Protein AF-A0A9W7BMH6-F1 (afdb_monomer_lite)

Organism: NCBI:txid1606542

Sequence (129 aa):
MPTTLDWIDHVAGLGYAAQLILMGDAFMGDNFNAHVTNSATTTMCKYSGLFILGMRACHYIAQTKVKDVEVKKAMTAAAGAVWGACGLLTLSTWAEGKTPNLFVNFGLQVFFTGAYAHQYMTMGSAKKD

Structure (mmCIF, N/CA/C/O backbone):
data_AF-A0A9W7BMH6-F1
#
_entry.id   AF-A0A9W7BMH6-F1
#
loop_
_atom_site.group_PDB
_atom_site.id
_atom_site.type_symbol
_atom_site.label_atom_id
_atom_site.label_alt_id
_atom_site.label_comp_id
_atom_site.label_asym_id
_atom_site.label_entity_id
_atom_site.label_seq_id
_atom_site.pdbx_PDB_ins_code
_atom_site.Cartn_x
_atom_site.Cartn_y
_atom_site.Cartn_z
_atom_site.occupancy
_atom_site.B_iso_or_equiv
_atom_site.auth_seq_id
_atom_site.auth_comp_id
_atom_site.auth_asym_id
_atom_site.auth_atom_id
_atom_site.pdbx_PDB_model_num
ATOM 1 N N . MET A 1 1 ? -11.944 -5.501 16.523 1.00 55.69 1 MET A N 1
ATOM 2 C CA . MET A 1 1 ? -11.269 -6.723 16.046 1.00 55.69 1 MET A CA 1
ATOM 3 C C . MET A 1 1 ? -11.061 -6.532 14.548 1.00 55.69 1 MET A C 1
ATOM 5 O O . MET A 1 1 ? -11.962 -5.944 13.958 1.00 55.69 1 MET A O 1
ATOM 9 N N . PRO A 1 2 ? -9.903 -6.899 13.970 1.00 66.94 2 PRO A N 1
ATOM 10 C CA . PRO A 1 2 ? -9.632 -6.691 12.547 1.00 66.94 2 PRO A CA 1
ATOM 11 C C . PRO A 1 2 ? -10.658 -7.428 11.688 1.00 66.94 2 PRO A C 1
ATOM 13 O O . PRO A 1 2 ? -11.046 -8.548 12.021 1.00 66.94 2 PRO A O 1
ATOM 16 N N . THR A 1 3 ? -11.095 -6.795 10.609 1.00 78.00 3 THR A N 1
ATOM 17 C CA . THR A 1 3 ? -11.990 -7.388 9.617 1.00 78.00 3 THR A CA 1
ATOM 18 C C . THR A 1 3 ? -11.224 -8.338 8.690 1.00 78.00 3 THR A C 1
ATOM 20 O O . THR A 1 3 ? -9.993 -8.328 8.629 1.00 78.00 3 THR A O 1
ATOM 23 N N . THR A 1 4 ? -11.946 -9.165 7.930 1.00 82.06 4 THR A N 1
ATOM 24 C CA . THR A 1 4 ? -11.347 -10.005 6.878 1.00 82.06 4 THR A CA 1
ATOM 25 C C . THR A 1 4 ? -10.607 -9.164 5.836 1.00 82.06 4 THR A C 1
ATOM 27 O O . THR A 1 4 ? -9.540 -9.562 5.376 1.00 82.06 4 THR A O 1
ATOM 30 N N . LEU A 1 5 ? -11.139 -7.982 5.506 1.00 81.31 5 LEU A N 1
ATOM 31 C CA . LEU A 1 5 ? -10.494 -7.041 4.594 1.00 81.31 5 LEU A CA 1
ATOM 32 C C . LEU A 1 5 ? -9.161 -6.543 5.164 1.00 81.31 5 LEU A C 1
ATOM 34 O O . LEU A 1 5 ? -8.157 -6.579 4.456 1.00 81.31 5 LEU A O 1
ATOM 38 N N . ASP A 1 6 ? -9.134 -6.182 6.453 1.00 80.69 6 ASP A N 1
ATOM 39 C CA . ASP A 1 6 ? -7.902 -5.759 7.126 1.00 80.69 6 ASP A CA 1
ATOM 40 C C . ASP A 1 6 ? -6.844 -6.868 7.057 1.00 80.69 6 ASP A C 1
ATOM 42 O O . ASP A 1 6 ? -5.676 -6.599 6.801 1.00 80.69 6 ASP A O 1
ATOM 46 N N . TRP A 1 7 ? -7.220 -8.132 7.265 1.00 82.00 7 TRP A N 1
ATOM 47 C CA . TRP A 1 7 ? -6.277 -9.252 7.186 1.00 82.00 7 TRP A CA 1
ATOM 48 C C . TRP A 1 7 ? -5.701 -9.459 5.787 1.00 82.00 7 TRP A C 1
ATOM 50 O O . TRP A 1 7 ? -4.484 -9.589 5.650 1.00 82.00 7 TRP A O 1
ATOM 60 N N . ILE A 1 8 ? -6.553 -9.469 4.760 1.00 84.38 8 ILE A N 1
ATOM 61 C CA . ILE A 1 8 ? -6.124 -9.626 3.362 1.00 84.38 8 ILE A CA 1
ATOM 62 C C . ILE A 1 8 ? -5.152 -8.507 2.986 1.00 84.38 8 ILE A C 1
ATOM 64 O O . ILE A 1 8 ? -4.101 -8.755 2.399 1.00 84.38 8 ILE A O 1
ATOM 68 N N . ASP A 1 9 ? -5.475 -7.281 3.378 1.00 82.12 9 ASP A N 1
ATOM 69 C CA . ASP A 1 9 ? -4.666 -6.109 3.096 1.00 82.12 9 ASP A CA 1
ATOM 70 C C . ASP A 1 9 ? -3.337 -6.087 3.876 1.00 82.12 9 ASP A C 1
ATOM 72 O O . ASP A 1 9 ? -2.299 -5.711 3.329 1.00 82.12 9 ASP A O 1
ATOM 76 N N . HIS A 1 10 ? -3.317 -6.557 5.129 1.00 83.75 10 HIS A N 1
ATOM 77 C CA . HIS A 1 10 ? -2.064 -6.754 5.861 1.00 83.75 10 HIS A CA 1
ATOM 78 C C . HIS A 1 10 ? -1.180 -7.799 5.180 1.00 83.75 10 HIS A C 1
ATOM 80 O O . HIS A 1 10 ? 0.009 -7.549 5.012 1.00 83.75 10 HIS A O 1
ATOM 86 N N . VAL A 1 11 ? -1.731 -8.937 4.750 1.00 85.25 11 VAL A N 1
ATOM 87 C CA . VAL A 1 11 ? -0.956 -9.982 4.058 1.00 85.25 11 VAL A CA 1
ATOM 88 C C . VAL A 1 11 ? -0.416 -9.469 2.722 1.00 85.25 11 VAL A C 1
ATOM 90 O O . VAL A 1 11 ? 0.777 -9.614 2.455 1.00 85.25 11 VAL A O 1
ATOM 93 N N . ALA A 1 12 ? -1.253 -8.808 1.919 1.00 83.38 12 ALA A N 1
ATOM 94 C CA . ALA A 1 12 ? -0.839 -8.204 0.654 1.00 83.38 12 ALA A CA 1
ATOM 95 C C . ALA A 1 12 ? 0.246 -7.135 0.865 1.00 83.38 12 ALA A C 1
ATOM 97 O O . ALA A 1 12 ? 1.275 -7.142 0.192 1.00 83.38 12 ALA A O 1
ATOM 98 N N . GLY A 1 13 ? 0.058 -6.253 1.850 1.00 83.62 13 GLY A N 1
ATOM 99 C CA . GLY A 1 13 ? 1.020 -5.212 2.200 1.00 83.62 13 GLY A CA 1
ATOM 100 C C . GLY A 1 13 ? 2.343 -5.754 2.744 1.00 83.62 13 GLY A C 1
ATOM 101 O O . GLY A 1 13 ? 3.395 -5.218 2.407 1.00 83.62 13 GLY A O 1
ATOM 102 N N . LEU A 1 14 ? 2.312 -6.820 3.549 1.00 86.50 14 LEU A N 1
ATOM 103 C CA . LEU A 1 14 ? 3.511 -7.500 4.048 1.00 86.50 14 LEU A CA 1
ATOM 104 C C . LEU A 1 14 ? 4.279 -8.176 2.912 1.00 86.50 14 LEU A C 1
ATOM 106 O O . LEU A 1 14 ? 5.497 -8.034 2.844 1.00 86.50 14 LEU A O 1
ATOM 110 N N . GLY A 1 15 ? 3.576 -8.862 2.006 1.00 86.69 15 GLY A N 1
ATOM 111 C CA . GLY A 1 15 ? 4.181 -9.459 0.817 1.00 86.69 15 GLY A CA 1
ATOM 112 C C . GLY A 1 15 ? 4.846 -8.406 -0.066 1.00 86.69 15 GLY A C 1
ATOM 113 O O . GLY A 1 15 ? 6.003 -8.561 -0.450 1.00 86.69 15 GLY A O 1
ATOM 114 N N . TYR A 1 16 ? 4.160 -7.286 -0.299 1.00 84.31 16 TYR A N 1
ATOM 115 C CA . TYR A 1 16 ? 4.694 -6.175 -1.082 1.00 84.31 16 TYR A CA 1
ATOM 116 C C . TYR A 1 16 ? 5.908 -5.513 -0.417 1.00 84.31 16 TYR A C 1
ATOM 118 O O . TYR A 1 16 ? 6.927 -5.273 -1.063 1.00 84.31 16 TYR A O 1
ATOM 126 N N . ALA A 1 17 ? 5.855 -5.272 0.894 1.00 87.00 17 ALA A N 1
ATOM 127 C CA . ALA A 1 17 ? 6.997 -4.736 1.625 1.00 87.00 17 ALA A CA 1
ATOM 128 C C . ALA A 1 17 ? 8.197 -5.695 1.610 1.00 87.00 17 ALA A C 1
ATOM 130 O O . ALA A 1 17 ? 9.328 -5.256 1.408 1.00 87.00 17 ALA A O 1
ATOM 131 N N . ALA A 1 18 ? 7.960 -7.000 1.776 1.00 86.81 18 ALA A N 1
ATOM 132 C CA . ALA A 1 18 ? 9.004 -8.014 1.679 1.00 86.81 18 ALA A CA 1
ATOM 133 C C . ALA A 1 18 ? 9.627 -8.040 0.277 1.00 86.81 18 ALA A C 1
ATOM 135 O O . ALA A 1 18 ? 10.851 -8.070 0.161 1.00 86.81 18 ALA A O 1
ATOM 136 N N . GLN A 1 19 ? 8.813 -7.948 -0.777 1.00 83.31 19 GLN A N 1
ATOM 137 C CA . GLN A 1 19 ? 9.287 -7.861 -2.157 1.00 83.31 19 GLN A CA 1
ATOM 138 C C . GLN A 1 19 ? 10.166 -6.619 -2.377 1.00 83.31 19 GLN A C 1
ATOM 140 O O . GLN A 1 19 ? 11.257 -6.737 -2.928 1.00 83.31 19 GLN A O 1
ATOM 145 N N . LEU A 1 20 ? 9.756 -5.448 -1.882 1.00 85.50 20 LEU A N 1
ATOM 146 C CA . LEU A 1 20 ? 10.535 -4.210 -1.986 1.00 85.50 20 LEU A CA 1
ATOM 147 C C . LEU A 1 20 ? 11.866 -4.255 -1.214 1.00 85.50 20 LEU A C 1
ATOM 149 O O . LEU A 1 20 ? 12.871 -3.713 -1.676 1.00 85.50 20 LEU A O 1
ATOM 153 N N . ILE A 1 21 ? 11.887 -4.896 -0.041 1.00 86.94 21 ILE A N 1
ATOM 154 C CA . ILE A 1 21 ? 13.078 -4.979 0.819 1.00 86.94 21 ILE A CA 1
ATOM 155 C C . ILE A 1 21 ? 14.063 -6.037 0.306 1.00 86.94 21 ILE A C 1
ATOM 157 O O . ILE A 1 21 ? 15.261 -5.765 0.191 1.00 86.94 21 ILE A O 1
ATOM 161 N N . LEU A 1 22 ? 13.571 -7.246 0.023 1.00 86.88 22 LEU A N 1
ATOM 162 C CA . LEU A 1 22 ? 14.396 -8.421 -0.281 1.00 86.88 22 LEU A CA 1
ATOM 163 C C . LEU A 1 22 ? 14.702 -8.559 -1.773 1.00 86.88 22 LEU A C 1
ATOM 165 O O . LEU A 1 22 ? 15.747 -9.092 -2.132 1.00 86.88 22 LEU A O 1
ATOM 169 N N . MET A 1 23 ? 13.806 -8.079 -2.636 1.00 83.31 23 MET A N 1
ATOM 170 C CA . MET A 1 23 ? 13.868 -8.261 -4.088 1.00 83.31 23 MET A CA 1
ATOM 171 C C . MET A 1 23 ? 13.734 -6.930 -4.837 1.00 83.31 23 MET A C 1
ATOM 173 O O . MET A 1 23 ? 13.205 -6.896 -5.945 1.00 83.31 23 MET A O 1
ATOM 177 N N . GLY A 1 24 ? 14.222 -5.831 -4.249 1.00 79.31 24 GLY A N 1
ATOM 178 C CA . GLY A 1 24 ? 14.099 -4.486 -4.820 1.00 79.31 24 GLY A CA 1
ATOM 179 C C . GLY A 1 24 ? 14.608 -4.377 -6.262 1.00 79.31 24 GLY A C 1
ATOM 180 O O . GLY A 1 24 ? 13.935 -3.771 -7.085 1.00 79.31 24 GLY A O 1
ATOM 181 N N . ASP A 1 25 ? 15.734 -5.015 -6.601 1.00 77.94 25 ASP A N 1
ATOM 182 C CA . ASP A 1 25 ? 16.277 -4.987 -7.970 1.00 77.94 25 ASP A CA 1
ATOM 183 C C . ASP A 1 25 ? 15.383 -5.730 -8.973 1.00 77.94 25 ASP A C 1
ATOM 185 O O . ASP A 1 25 ? 15.121 -5.218 -10.059 1.00 77.94 25 ASP A O 1
ATOM 189 N N . ALA A 1 26 ? 14.867 -6.905 -8.599 1.00 79.19 26 ALA A N 1
ATOM 190 C CA . ALA A 1 26 ? 13.946 -7.672 -9.439 1.00 79.19 26 ALA A CA 1
ATOM 191 C C . ALA A 1 26 ? 12.603 -6.946 -9.594 1.00 79.19 26 ALA A C 1
ATOM 193 O O . ALA A 1 26 ? 12.106 -6.795 -10.703 1.00 79.19 26 ALA A O 1
ATOM 194 N N . PHE A 1 27 ? 12.061 -6.401 -8.498 1.00 78.44 27 PHE A N 1
ATOM 195 C CA . PHE A 1 27 ? 10.868 -5.558 -8.536 1.00 78.44 27 PHE A CA 1
ATOM 196 C C . PHE A 1 27 ? 11.057 -4.375 -9.487 1.00 78.44 27 PHE A C 1
ATOM 198 O O . PHE A 1 27 ? 10.182 -4.105 -10.309 1.00 78.44 27 PHE A O 1
ATOM 205 N N . MET A 1 28 ? 12.201 -3.694 -9.396 1.00 77.44 28 MET A N 1
ATOM 206 C CA . MET A 1 28 ? 12.514 -2.572 -10.265 1.00 77.44 28 MET A CA 1
ATOM 207 C C . MET A 1 28 ? 12.644 -2.996 -11.727 1.00 77.44 28 MET A C 1
ATOM 209 O O . MET A 1 28 ? 12.095 -2.308 -12.573 1.00 77.44 28 MET A O 1
ATOM 213 N N . GLY A 1 29 ? 13.303 -4.116 -12.031 1.00 74.81 29 GLY A N 1
ATOM 214 C CA . GLY A 1 29 ? 13.419 -4.625 -13.403 1.00 74.81 29 GLY A CA 1
ATOM 215 C C . GLY A 1 29 ? 12.093 -5.100 -14.011 1.00 74.81 29 GLY A C 1
ATOM 216 O O . GLY A 1 29 ? 11.875 -4.932 -15.208 1.00 74.81 29 GLY A O 1
ATOM 217 N N . ASP A 1 30 ? 11.194 -5.654 -13.194 1.00 74.31 30 ASP A N 1
ATOM 218 C CA . ASP A 1 30 ? 9.901 -6.182 -13.649 1.00 74.31 30 ASP A CA 1
ATOM 219 C C . ASP A 1 30 ? 8.822 -5.095 -13.804 1.00 74.31 30 ASP A C 1
ATOM 221 O O . ASP A 1 30 ? 7.864 -5.268 -14.566 1.00 74.31 30 ASP A O 1
ATOM 225 N N . ASN A 1 31 ? 8.940 -3.991 -13.056 1.00 70.50 31 ASN A N 1
ATOM 226 C CA . ASN A 1 31 ? 7.937 -2.916 -13.018 1.00 70.50 31 ASN A CA 1
ATOM 227 C C . ASN A 1 31 ? 8.404 -1.618 -13.682 1.00 70.50 31 ASN A C 1
ATOM 229 O O . ASN A 1 31 ? 7.569 -0.818 -14.098 1.00 70.50 31 ASN A O 1
ATOM 233 N N . PHE A 1 32 ? 9.711 -1.413 -13.814 1.00 68.44 32 PHE A N 1
ATOM 234 C CA . PHE A 1 32 ? 10.302 -0.261 -14.482 1.00 68.44 32 PHE A CA 1
ATOM 235 C C . PHE A 1 32 ? 11.266 -0.756 -15.558 1.00 68.44 32 PHE A C 1
ATOM 237 O O . PHE A 1 32 ? 11.870 -1.818 -15.431 1.00 68.44 32 PHE A O 1
ATOM 244 N N . ASN A 1 33 ? 11.414 0.001 -16.649 1.00 64.62 33 ASN A N 1
ATOM 245 C CA . ASN A 1 33 ? 12.365 -0.366 -17.699 1.00 64.62 33 ASN A CA 1
ATOM 246 C C . ASN A 1 33 ? 13.748 -0.631 -17.081 1.00 64.62 33 ASN A C 1
ATOM 248 O O . ASN A 1 33 ? 14.227 0.176 -16.283 1.00 64.62 33 ASN A O 1
ATOM 252 N N . ALA A 1 34 ? 14.410 -1.716 -17.495 1.00 58.75 34 ALA A N 1
ATOM 253 C CA . ALA A 1 34 ? 15.705 -2.181 -16.972 1.00 58.75 34 ALA A CA 1
ATOM 254 C C . ALA A 1 34 ? 16.844 -1.130 -17.000 1.00 58.75 34 ALA A C 1
ATOM 256 O O . ALA A 1 34 ? 17.926 -1.349 -16.463 1.00 58.75 34 ALA A O 1
ATOM 257 N N . HIS A 1 35 ? 16.614 0.031 -17.616 1.00 56.75 35 HIS A N 1
ATOM 258 C CA . HIS A 1 35 ? 17.517 1.179 -17.629 1.00 56.75 35 HIS A CA 1
ATOM 259 C C . HIS A 1 35 ? 17.415 2.085 -16.381 1.00 56.75 35 HIS A C 1
ATOM 261 O O . HIS A 1 35 ? 18.260 2.959 -16.212 1.00 56.75 35 HIS A O 1
ATOM 267 N N . VAL A 1 36 ? 16.415 1.901 -15.505 1.00 61.41 36 VAL A N 1
ATOM 268 C CA . VAL A 1 36 ? 16.169 2.751 -14.313 1.00 61.41 36 VAL A CA 1
ATOM 269 C C . VAL A 1 36 ? 16.764 2.155 -13.021 1.00 61.41 36 VAL A C 1
ATOM 271 O O . VAL A 1 36 ? 16.872 2.835 -11.994 1.00 61.41 36 VAL A O 1
ATOM 274 N N . THR A 1 37 ? 17.201 0.894 -13.060 1.00 66.50 37 THR A N 1
ATOM 275 C CA . THR A 1 37 ? 17.845 0.190 -11.942 1.00 66.50 37 THR A CA 1
ATOM 276 C C . THR A 1 37 ? 19.241 0.747 -11.666 1.00 66.50 37 THR A C 1
ATOM 278 O O . THR A 1 37 ? 20.231 0.344 -12.272 1.00 66.50 37 THR A O 1
ATOM 281 N N . ASN A 1 38 ? 19.319 1.687 -10.724 1.00 73.88 38 ASN A N 1
ATOM 282 C CA . ASN A 1 38 ? 20.560 2.170 -10.128 1.00 73.88 38 ASN A CA 1
ATOM 283 C C . ASN A 1 38 ? 20.492 2.046 -8.596 1.00 73.88 38 ASN A C 1
ATOM 285 O O . ASN A 1 38 ? 19.416 1.899 -8.013 1.00 73.88 38 ASN A O 1
ATOM 289 N N . SER A 1 39 ? 21.648 2.144 -7.933 1.00 80.69 39 SER A N 1
ATOM 290 C CA . SER A 1 39 ? 21.755 1.950 -6.480 1.00 80.69 39 SER A CA 1
ATOM 291 C C . SER A 1 39 ? 20.847 2.880 -5.667 1.00 80.69 39 SER A C 1
ATOM 293 O O . SER A 1 39 ? 20.391 2.484 -4.593 1.00 80.69 39 SER A O 1
ATOM 295 N N . ALA A 1 40 ? 20.582 4.101 -6.140 1.00 79.94 40 ALA A N 1
ATOM 296 C CA . ALA A 1 40 ? 19.707 5.039 -5.444 1.00 79.94 40 ALA A CA 1
ATOM 297 C C . ALA A 1 40 ? 18.241 4.591 -5.537 1.00 79.94 40 ALA A C 1
ATOM 299 O O . ALA A 1 40 ? 17.558 4.535 -4.516 1.00 79.94 40 ALA A O 1
ATOM 300 N N . THR A 1 41 ? 17.775 4.182 -6.719 1.00 77.81 41 THR A N 1
ATOM 301 C CA . THR A 1 41 ? 16.401 3.698 -6.919 1.00 77.81 41 THR A CA 1
ATOM 302 C C . THR A 1 41 ? 16.120 2.411 -6.138 1.00 77.81 41 THR A C 1
ATOM 304 O O . THR A 1 41 ? 15.085 2.298 -5.479 1.00 77.81 41 THR A O 1
ATOM 307 N N . THR A 1 42 ? 17.064 1.465 -6.117 1.00 81.50 42 THR A N 1
ATOM 308 C CA . THR A 1 42 ? 16.946 0.237 -5.310 1.00 81.50 42 THR A CA 1
ATOM 309 C C . THR A 1 42 ? 16.920 0.551 -3.814 1.00 81.50 42 THR A C 1
ATOM 311 O O . THR A 1 42 ? 16.137 -0.029 -3.060 1.00 81.50 42 THR A O 1
ATOM 314 N N . THR A 1 43 ? 17.745 1.500 -3.366 1.00 81.75 43 THR A N 1
ATOM 315 C CA . THR A 1 43 ? 17.753 1.952 -1.967 1.00 81.75 43 THR A CA 1
ATOM 316 C C . THR A 1 43 ? 16.415 2.584 -1.584 1.00 81.75 43 THR A C 1
ATOM 318 O O . THR A 1 43 ? 15.871 2.274 -0.524 1.00 81.75 43 THR A O 1
ATOM 321 N N . MET A 1 44 ? 15.836 3.399 -2.470 1.00 82.12 44 MET A N 1
ATOM 322 C CA . MET A 1 44 ? 14.503 3.965 -2.274 1.00 82.12 44 MET A CA 1
ATOM 323 C C . MET A 1 44 ? 13.430 2.880 -2.168 1.00 82.12 44 MET A C 1
ATOM 325 O O . MET A 1 44 ? 12.625 2.949 -1.245 1.00 82.12 44 MET A O 1
ATOM 329 N N . CYS A 1 45 ? 13.462 1.833 -3.002 1.00 83.56 45 CYS A N 1
ATOM 330 C CA . CYS A 1 45 ? 12.536 0.698 -2.869 1.00 83.56 45 CYS A CA 1
ATOM 331 C C . CYS A 1 45 ? 12.602 0.048 -1.483 1.00 83.56 45 CYS A C 1
ATOM 333 O O . CYS A 1 45 ? 11.569 -0.170 -0.851 1.00 83.56 45 CYS A O 1
ATOM 335 N N . LYS A 1 46 ? 13.809 -0.197 -0.963 1.00 82.75 46 LYS A N 1
ATOM 336 C CA . LYS A 1 46 ? 13.987 -0.793 0.370 1.00 82.75 46 LYS A CA 1
ATOM 337 C C . LYS A 1 46 ? 13.434 0.107 1.477 1.00 82.75 46 LYS A C 1
ATOM 339 O O . LYS A 1 46 ? 12.736 -0.382 2.368 1.00 82.75 46 LYS A O 1
ATOM 344 N N . TYR A 1 47 ? 13.682 1.417 1.404 1.00 84.88 47 TYR A N 1
ATOM 345 C CA . TYR A 1 47 ? 13.096 2.379 2.342 1.00 84.88 47 TYR A CA 1
ATOM 346 C C . TYR A 1 47 ? 11.571 2.458 2.224 1.00 84.88 47 TYR A C 1
ATOM 348 O O . TYR A 1 47 ? 10.892 2.512 3.248 1.00 84.88 47 TYR A O 1
ATOM 356 N N . SER A 1 48 ? 11.016 2.390 1.012 1.00 84.88 48 SER A N 1
ATOM 357 C CA . SER A 1 48 ? 9.569 2.314 0.799 1.00 84.88 48 SER A CA 1
ATOM 358 C C . SER A 1 48 ? 8.972 1.057 1.431 1.00 84.88 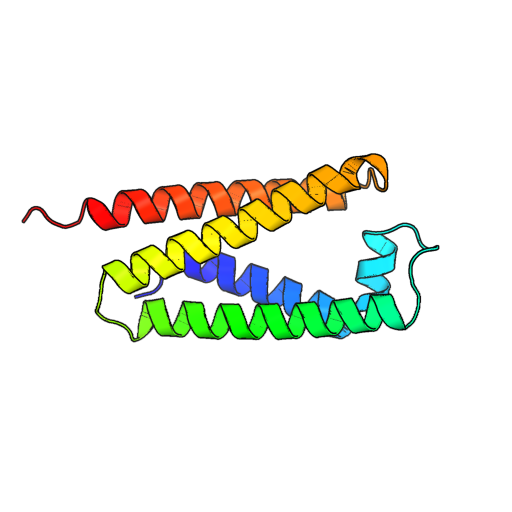48 SER A C 1
ATOM 360 O O . SER A 1 48 ? 7.939 1.146 2.088 1.00 84.88 48 SER A O 1
ATOM 362 N N . GLY A 1 49 ? 9.635 -0.097 1.324 1.00 82.62 49 GLY A N 1
ATOM 363 C CA . GLY A 1 49 ? 9.194 -1.320 1.997 1.00 82.62 49 GLY A CA 1
ATOM 364 C C . GLY A 1 49 ? 9.189 -1.190 3.526 1.00 82.62 49 GLY A C 1
ATOM 365 O O . GLY A 1 49 ? 8.200 -1.542 4.169 1.00 82.62 49 GLY A O 1
ATOM 366 N N . LEU A 1 50 ? 10.242 -0.610 4.118 1.00 82.94 50 LEU A N 1
ATOM 367 C CA . LEU A 1 50 ? 10.299 -0.323 5.561 1.00 82.94 50 LEU A CA 1
ATOM 368 C C . LEU A 1 50 ? 9.203 0.653 6.006 1.00 82.94 50 LEU A C 1
ATOM 370 O O . LEU A 1 50 ? 8.569 0.457 7.044 1.00 82.94 50 LEU A O 1
ATOM 374 N N . PHE A 1 51 ? 8.952 1.688 5.208 1.00 82.88 51 PHE A N 1
ATOM 375 C CA . PHE A 1 51 ? 7.900 2.661 5.475 1.00 82.88 51 PHE A CA 1
ATOM 376 C C . PHE A 1 51 ? 6.509 2.014 5.448 1.00 82.88 51 PHE A C 1
ATOM 378 O O . PHE A 1 51 ? 5.706 2.233 6.358 1.00 82.88 51 PHE A O 1
ATOM 385 N N . ILE A 1 52 ? 6.244 1.155 4.458 1.00 84.56 52 ILE A N 1
ATOM 386 C CA . ILE A 1 52 ? 4.990 0.400 4.363 1.00 84.56 52 ILE A CA 1
ATOM 387 C C . ILE A 1 52 ? 4.820 -0.504 5.588 1.00 84.56 52 ILE A C 1
ATOM 389 O O . ILE A 1 52 ? 3.749 -0.487 6.189 1.00 84.56 52 ILE A O 1
ATOM 393 N N . LEU A 1 53 ? 5.862 -1.221 6.030 1.00 82.69 53 LEU A N 1
ATOM 394 C CA . LEU A 1 53 ? 5.805 -2.015 7.268 1.00 82.69 53 LEU A CA 1
ATOM 395 C C . LEU A 1 53 ? 5.402 -1.173 8.485 1.00 82.69 53 LEU A C 1
ATOM 397 O O . LEU A 1 53 ? 4.527 -1.581 9.251 1.00 82.69 53 LEU A O 1
ATOM 401 N N . GLY A 1 54 ? 6.003 0.008 8.646 1.00 81.31 54 GLY A N 1
ATOM 402 C CA . GLY A 1 54 ? 5.686 0.924 9.741 1.00 81.31 54 GLY A CA 1
ATOM 403 C C . GLY A 1 54 ? 4.228 1.389 9.715 1.00 81.31 54 GLY A C 1
ATOM 404 O O . GLY A 1 54 ? 3.523 1.268 10.718 1.00 81.31 54 GLY A O 1
ATOM 405 N N . MET A 1 55 ? 3.735 1.845 8.558 1.00 80.94 55 MET A N 1
ATOM 406 C CA . MET A 1 55 ? 2.332 2.256 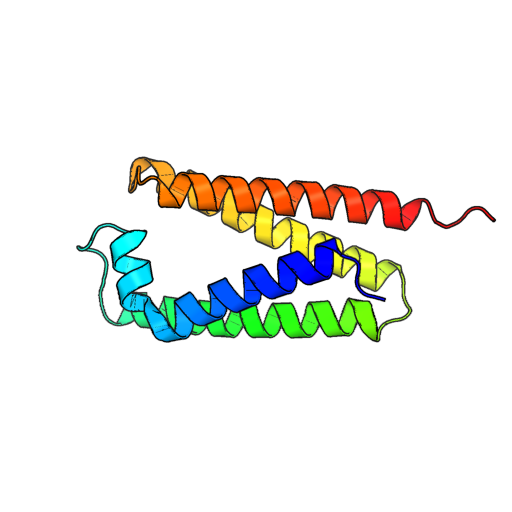8.410 1.00 80.94 55 MET A CA 1
ATOM 407 C C . MET A 1 55 ? 1.360 1.113 8.718 1.00 80.94 55 MET A C 1
ATOM 409 O O . MET A 1 55 ? 0.342 1.322 9.378 1.00 80.94 55 MET A O 1
ATOM 413 N N . ARG A 1 56 ? 1.688 -0.111 8.290 1.00 82.81 56 ARG A N 1
ATOM 414 C CA . ARG A 1 56 ? 0.888 -1.312 8.561 1.00 82.81 56 ARG A CA 1
ATOM 415 C C . ARG A 1 56 ? 0.831 -1.640 10.045 1.00 82.81 56 ARG A C 1
ATOM 417 O O . ARG A 1 56 ? -0.254 -1.889 10.565 1.00 82.81 56 ARG A O 1
ATOM 424 N N . ALA A 1 57 ? 1.967 -1.589 10.737 1.00 81.69 57 ALA A N 1
ATOM 425 C CA . ALA A 1 57 ? 2.014 -1.796 12.179 1.00 81.69 57 ALA A CA 1
ATOM 426 C C . ALA A 1 57 ? 1.150 -0.761 12.920 1.00 81.69 57 ALA A C 1
ATOM 428 O O . ALA A 1 57 ? 0.351 -1.130 13.783 1.00 81.69 57 ALA A O 1
ATOM 429 N N . CYS A 1 58 ? 1.237 0.515 12.532 1.00 80.50 58 CYS A N 1
ATOM 430 C CA . CYS A 1 58 ? 0.402 1.581 13.086 1.00 80.50 58 CYS A CA 1
ATOM 431 C C . CYS A 1 58 ? -1.093 1.336 12.834 1.00 80.50 58 CYS A C 1
ATOM 433 O O . CYS A 1 58 ? -1.895 1.436 13.766 1.00 80.50 58 CYS A O 1
ATOM 435 N N . HIS A 1 59 ? -1.473 0.961 11.608 1.00 83.19 59 HIS A N 1
ATOM 436 C CA . HIS A 1 59 ? -2.863 0.658 1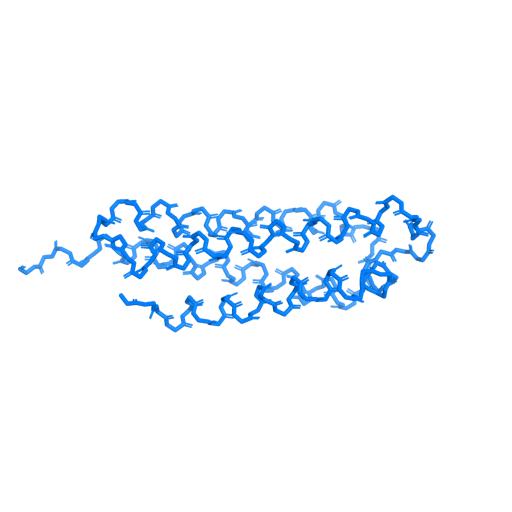1.270 1.00 83.19 59 HIS A CA 1
ATOM 437 C C . HIS A 1 59 ? -3.394 -0.531 12.086 1.00 83.19 59 HIS A C 1
ATOM 439 O O . HIS A 1 59 ? -4.455 -0.434 12.705 1.00 83.19 59 HIS A O 1
ATOM 445 N N . TYR A 1 60 ? -2.626 -1.618 12.182 1.00 83.94 60 TYR A N 1
ATOM 446 C CA . TYR A 1 60 ? -2.985 -2.788 12.980 1.00 83.94 60 TYR A CA 1
ATOM 447 C C . TYR A 1 60 ? -3.185 -2.446 14.464 1.00 83.94 60 TYR A C 1
ATOM 449 O O . TYR A 1 60 ? -4.176 -2.858 15.077 1.00 83.94 60 TYR A O 1
ATOM 457 N N . ILE A 1 61 ? -2.275 -1.664 15.055 1.00 83.75 61 ILE A N 1
ATOM 458 C CA . ILE A 1 61 ? -2.394 -1.210 16.448 1.00 83.75 61 ILE A CA 1
ATOM 459 C C . ILE A 1 61 ? -3.659 -0.365 16.623 1.00 83.75 61 ILE A C 1
ATOM 461 O O . ILE A 1 61 ? -4.413 -0.593 17.572 1.00 83.75 61 ILE A O 1
ATOM 465 N N . ALA A 1 62 ? -3.949 0.555 15.701 1.00 81.75 62 ALA A N 1
ATOM 466 C CA . ALA A 1 62 ? -5.155 1.372 15.772 1.00 81.75 62 ALA A CA 1
ATOM 467 C C . ALA A 1 62 ? -6.439 0.525 15.704 1.00 81.75 62 ALA A C 1
ATOM 469 O O . ALA A 1 62 ? -7.339 0.691 16.528 1.00 81.75 62 ALA A O 1
ATOM 470 N N . GLN A 1 63 ? -6.511 -0.452 14.799 1.00 79.75 63 GLN A N 1
ATOM 471 C CA . GLN A 1 63 ? -7.700 -1.301 14.654 1.00 79.75 63 GLN A CA 1
ATOM 472 C C . GLN A 1 63 ? -7.903 -2.275 15.829 1.00 79.75 63 GLN A C 1
ATOM 474 O O . GLN A 1 63 ? -9.041 -2.626 16.171 1.00 79.75 63 GLN A O 1
ATOM 479 N N . THR A 1 64 ? -6.817 -2.715 16.477 1.00 81.50 64 THR A N 1
ATOM 480 C CA . THR A 1 64 ? -6.870 -3.729 17.546 1.00 81.50 64 THR A CA 1
ATOM 481 C C . THR A 1 64 ? -6.879 -3.165 18.960 1.00 81.50 64 THR A C 1
ATOM 483 O O . THR A 1 64 ? -7.502 -3.767 19.836 1.00 81.50 64 THR A O 1
ATOM 486 N N . LYS A 1 65 ? -6.190 -2.048 19.211 1.00 82.81 65 LYS A N 1
ATOM 487 C CA . LYS A 1 65 ? -5.951 -1.524 20.565 1.00 82.81 65 LYS A CA 1
ATOM 488 C C . LYS A 1 65 ? -6.710 -0.238 20.863 1.00 82.81 65 LYS A C 1
ATOM 490 O O . LYS A 1 65 ? -7.058 -0.010 22.020 1.00 82.81 65 LYS A O 1
ATOM 495 N N . VAL A 1 66 ? -7.004 0.584 19.857 1.00 83.75 66 VAL A N 1
ATOM 496 C CA . VAL A 1 66 ? -7.757 1.825 20.069 1.00 83.75 66 VAL A CA 1
ATOM 497 C C . VAL A 1 66 ? -9.250 1.503 20.178 1.00 83.75 66 VAL A C 1
ATOM 499 O O . VAL A 1 66 ? -9.779 0.656 19.458 1.00 83.75 66 VAL A O 1
ATOM 502 N N . LYS A 1 67 ? -9.945 2.138 21.127 1.00 81.19 67 LYS A N 1
ATOM 503 C CA . LYS A 1 67 ? -11.403 1.990 21.305 1.00 81.19 67 LYS A CA 1
ATOM 504 C C . LYS A 1 67 ? -12.195 3.090 20.601 1.00 81.19 67 LYS A C 1
ATOM 506 O O . LYS A 1 67 ? -13.345 2.858 20.245 1.00 81.19 67 LYS A O 1
ATOM 511 N N . ASP A 1 68 ? -11.564 4.239 20.384 1.00 85.38 68 ASP A N 1
ATOM 512 C CA . ASP A 1 68 ? -12.153 5.382 19.698 1.00 85.38 68 ASP A CA 1
ATOM 513 C C . ASP A 1 68 ? -12.496 5.033 18.240 1.00 85.38 68 ASP A C 1
ATOM 515 O O . ASP A 1 68 ? -11.649 4.584 17.462 1.00 85.38 68 ASP A O 1
ATOM 519 N N . VAL A 1 69 ? -13.770 5.207 17.894 1.00 82.94 69 VAL A N 1
ATOM 520 C CA . VAL A 1 69 ? -14.322 4.906 16.569 1.00 82.94 69 VAL A CA 1
ATOM 521 C C . VAL A 1 69 ? -13.866 5.928 15.532 1.00 82.94 69 VAL A C 1
ATOM 523 O O . VAL A 1 69 ? -13.624 5.554 14.387 1.00 82.94 69 VAL A O 1
ATOM 526 N N . GLU A 1 70 ? -13.700 7.192 15.913 1.00 84.81 70 GLU A N 1
ATOM 527 C CA . GLU A 1 70 ? -13.261 8.243 14.995 1.00 84.81 70 GLU A CA 1
ATOM 528 C C . GLU A 1 70 ? -11.786 8.060 14.630 1.00 84.81 70 GLU A C 1
ATOM 530 O O . GLU A 1 70 ? -11.419 8.197 13.464 1.00 84.81 70 GLU A O 1
ATOM 535 N N . VAL A 1 71 ? -10.957 7.597 15.572 1.00 83.44 71 VAL A N 1
ATOM 536 C CA . VAL A 1 71 ? -9.571 7.199 15.268 1.00 83.44 71 VAL A CA 1
ATOM 537 C C . VAL A 1 71 ? -9.535 6.013 14.299 1.00 83.44 71 VAL A C 1
ATOM 539 O O . VAL A 1 71 ? -8.764 6.027 13.341 1.00 83.44 71 VAL A O 1
ATOM 542 N N . LYS A 1 72 ? -10.392 4.999 14.480 1.00 84.69 72 LYS A N 1
ATOM 543 C CA . LYS A 1 72 ? -10.473 3.860 13.541 1.00 84.69 72 LYS A CA 1
ATOM 544 C C . LYS A 1 72 ? -10.934 4.278 12.155 1.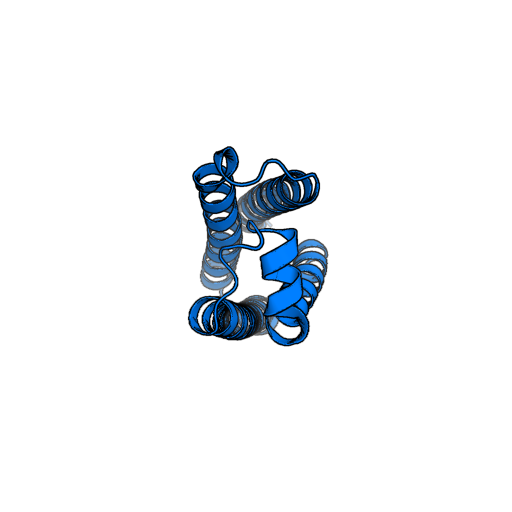00 84.69 72 LYS A C 1
ATOM 546 O O . LYS A 1 72 ? -10.355 3.839 11.162 1.00 84.69 72 LYS A O 1
ATOM 551 N N . LYS A 1 73 ? -11.943 5.146 12.074 1.00 83.56 73 LYS A N 1
ATOM 552 C CA . LYS A 1 73 ? -12.410 5.723 10.811 1.00 83.56 73 LYS A CA 1
ATOM 553 C C . LYS A 1 73 ? -11.306 6.511 10.119 1.00 83.56 73 LYS A C 1
ATOM 555 O O . LYS A 1 73 ? -11.080 6.287 8.935 1.00 83.56 73 LYS A O 1
ATOM 560 N N . ALA A 1 74 ? -10.591 7.369 10.845 1.00 85.25 74 ALA A N 1
ATOM 561 C CA . ALA A 1 74 ? -9.476 8.138 10.301 1.00 85.25 74 ALA A CA 1
ATOM 562 C C . ALA A 1 74 ? -8.371 7.225 9.747 1.00 85.25 74 ALA A C 1
ATOM 564 O O . ALA A 1 74 ? -7.885 7.452 8.644 1.00 85.25 74 ALA A O 1
ATOM 565 N N . MET A 1 75 ? -8.023 6.152 10.462 1.00 84.50 75 MET A N 1
ATOM 566 C CA . MET A 1 75 ? -7.011 5.190 10.006 1.00 84.50 75 MET A CA 1
ATOM 567 C C . MET A 1 75 ? -7.473 4.366 8.800 1.00 84.50 75 MET A C 1
ATOM 569 O O . MET A 1 75 ? -6.692 4.129 7.886 1.00 84.50 75 MET A O 1
ATOM 573 N N . THR A 1 76 ? -8.751 3.993 8.756 1.00 84.56 76 THR A N 1
ATOM 574 C CA . THR A 1 76 ? -9.351 3.298 7.605 1.00 84.56 76 THR A CA 1
ATOM 575 C C . THR A 1 76 ? -9.376 4.203 6.372 1.00 84.56 76 THR A C 1
ATOM 577 O O . THR A 1 76 ? -9.008 3.780 5.279 1.00 84.56 76 THR A O 1
ATOM 580 N N . ALA A 1 77 ? -9.758 5.472 6.547 1.00 86.44 77 ALA A N 1
ATOM 581 C CA . ALA A 1 77 ? -9.725 6.468 5.483 1.00 86.44 77 ALA A CA 1
ATOM 582 C C . ALA A 1 77 ? -8.291 6.704 4.989 1.00 86.44 77 ALA A C 1
ATOM 584 O O . ALA A 1 77 ? -8.064 6.752 3.784 1.00 86.44 77 ALA A O 1
ATOM 585 N N . ALA A 1 78 ? -7.318 6.784 5.902 1.00 84.94 78 ALA A N 1
ATOM 586 C CA . ALA A 1 78 ? -5.908 6.908 5.552 1.00 84.94 78 ALA A CA 1
ATOM 587 C C . ALA A 1 78 ? -5.405 5.688 4.762 1.00 84.94 78 ALA A C 1
ATOM 589 O O . ALA A 1 78 ? -4.743 5.863 3.743 1.00 84.94 78 ALA A O 1
ATOM 590 N N . ALA A 1 79 ? -5.760 4.464 5.169 1.00 83.31 79 ALA A N 1
ATOM 591 C CA . ALA A 1 79 ? -5.406 3.247 4.438 1.00 83.31 79 ALA A CA 1
ATOM 592 C C . ALA A 1 79 ? -5.986 3.243 3.012 1.00 83.31 79 ALA A C 1
ATOM 594 O O . ALA A 1 79 ? -5.258 2.992 2.050 1.00 83.31 79 ALA A O 1
ATOM 595 N N . GLY A 1 80 ? -7.267 3.597 2.860 1.00 84.62 80 GLY A N 1
ATOM 596 C CA . GLY A 1 80 ? -7.901 3.746 1.548 1.00 84.62 80 GLY A CA 1
ATOM 597 C C . GLY A 1 80 ? -7.256 4.842 0.692 1.00 84.62 80 GLY A C 1
ATOM 598 O O . GLY A 1 80 ? -7.010 4.630 -0.493 1.00 84.62 80 GLY A O 1
ATOM 599 N N . ALA A 1 81 ? -6.917 5.988 1.289 1.00 85.75 81 ALA A N 1
ATOM 600 C CA . ALA A 1 81 ? -6.251 7.090 0.598 1.00 85.75 81 ALA A CA 1
ATOM 601 C C . ALA A 1 81 ? -4.842 6.716 0.115 1.00 85.75 81 ALA A C 1
ATOM 603 O O . ALA A 1 81 ? -4.463 7.094 -0.990 1.00 85.75 81 ALA A O 1
ATOM 604 N N . VAL A 1 82 ? -4.083 5.947 0.903 1.00 84.06 82 VAL A N 1
ATOM 605 C CA . VAL A 1 82 ? -2.760 5.443 0.502 1.00 84.06 82 VAL A CA 1
ATOM 606 C C . VAL A 1 82 ? -2.880 4.526 -0.714 1.00 84.06 82 VAL A C 1
ATOM 608 O O . VAL A 1 82 ? -2.178 4.742 -1.700 1.00 84.06 82 VAL A O 1
ATOM 611 N N . TRP A 1 83 ? -3.807 3.562 -0.697 1.00 83.56 83 TRP A N 1
ATOM 612 C CA . TRP A 1 83 ? -4.065 2.707 -1.861 1.00 83.56 83 TRP A CA 1
ATOM 613 C C . TRP A 1 83 ? -4.482 3.511 -3.096 1.00 83.56 83 TRP A C 1
ATOM 615 O O . TRP A 1 83 ? -3.971 3.266 -4.190 1.00 83.56 83 TRP A O 1
ATOM 625 N N . GLY A 1 84 ? -5.341 4.517 -2.917 1.00 8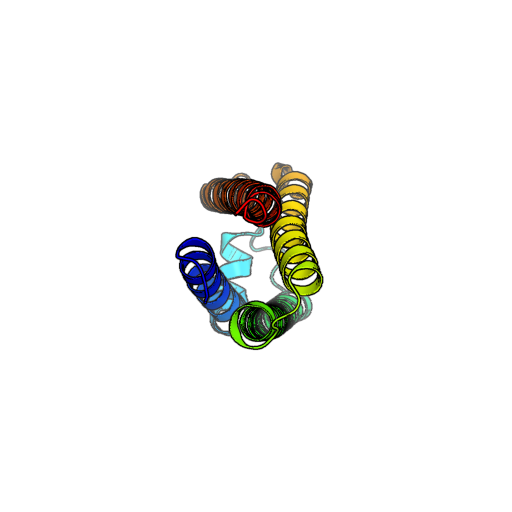1.44 84 GLY A N 1
ATOM 626 C CA . GLY A 1 84 ? -5.782 5.392 -4.000 1.00 81.44 84 GLY A CA 1
ATOM 627 C C . GLY A 1 84 ? -4.641 6.226 -4.581 1.00 81.44 84 GLY A C 1
ATOM 628 O O . GLY A 1 84 ? -4.517 6.339 -5.800 1.00 81.44 84 GLY A O 1
ATOM 629 N N . ALA A 1 85 ? -3.762 6.755 -3.727 1.00 84.69 85 ALA A N 1
ATOM 630 C CA . ALA A 1 85 ? -2.572 7.488 -4.148 1.00 84.69 85 ALA A CA 1
ATOM 631 C C . ALA A 1 85 ? -1.603 6.593 -4.937 1.00 84.69 85 ALA A C 1
ATOM 633 O O . ALA A 1 85 ? -1.084 7.022 -5.966 1.00 84.69 85 ALA A O 1
ATOM 634 N N . CYS A 1 86 ? -1.412 5.337 -4.517 1.00 82.19 86 CYS A N 1
ATOM 635 C CA . CYS A 1 86 ? -0.660 4.352 -5.298 1.00 82.19 86 CYS A CA 1
ATOM 636 C C . CYS A 1 86 ? -1.311 4.101 -6.671 1.00 82.19 86 CYS A C 1
ATOM 638 O O . CYS A 1 86 ? -0.601 4.051 -7.674 1.00 82.19 86 CYS A O 1
ATOM 640 N N . GLY A 1 87 ? -2.648 4.030 -6.722 1.00 83.00 87 GLY A N 1
ATOM 641 C CA . GLY A 1 87 ? -3.456 3.971 -7.950 1.00 83.00 87 GLY A CA 1
ATOM 642 C C . GLY A 1 87 ? -3.134 5.089 -8.931 1.00 83.00 87 GLY A C 1
ATOM 643 O O . GLY A 1 87 ? -2.784 4.846 -10.087 1.00 83.00 87 GLY A O 1
ATOM 644 N N . LEU A 1 88 ? -3.220 6.328 -8.449 1.00 83.25 88 LEU A N 1
ATOM 645 C CA . LEU A 1 88 ? -2.932 7.524 -9.238 1.00 83.25 88 LEU A CA 1
ATOM 646 C C . LEU A 1 88 ? -1.475 7.569 -9.700 1.00 83.25 88 LEU A C 1
ATOM 648 O O . LEU A 1 88 ? -1.215 7.928 -10.846 1.00 83.25 88 LEU A O 1
ATOM 652 N N . LEU A 1 89 ? -0.534 7.165 -8.843 1.00 79.56 89 LEU A N 1
ATOM 653 C CA . LEU A 1 89 ? 0.875 7.091 -9.213 1.00 79.56 89 LEU A CA 1
ATOM 654 C C . LEU A 1 89 ? 1.096 6.068 -10.338 1.00 79.56 89 LEU A C 1
ATOM 656 O O . LEU A 1 89 ? 1.754 6.387 -11.324 1.00 79.56 89 LEU A O 1
ATOM 660 N N . THR A 1 90 ? 0.478 4.888 -10.246 1.00 77.75 90 THR A N 1
ATOM 661 C CA . THR A 1 90 ? 0.537 3.849 -11.290 1.00 77.75 90 THR A CA 1
ATOM 662 C C . THR A 1 90 ? -0.052 4.338 -12.618 1.00 77.75 90 THR A C 1
ATOM 664 O O . THR A 1 90 ? 0.496 4.059 -13.681 1.00 77.75 90 THR A O 1
ATOM 667 N N . LEU A 1 91 ? -1.141 5.114 -12.582 1.00 80.75 91 LEU A N 1
ATOM 668 C CA . LEU A 1 91 ? -1.695 5.755 -13.780 1.00 80.75 91 LEU A CA 1
ATOM 669 C C . LEU A 1 91 ? -0.767 6.830 -14.355 1.00 80.75 91 LEU A C 1
ATOM 671 O O . LEU A 1 91 ? -0.655 6.955 -15.573 1.00 80.75 91 LEU A O 1
ATOM 675 N N . SER A 1 92 ? -0.0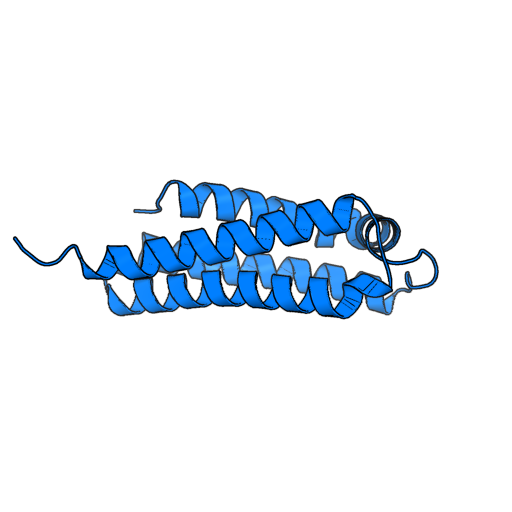95 7.600 -13.499 1.00 78.56 92 SER A N 1
ATOM 676 C CA . SER A 1 92 ? 0.818 8.658 -13.944 1.00 78.56 92 SER A CA 1
ATOM 677 C C . SER A 1 92 ? 2.041 8.112 -14.688 1.00 78.56 92 SER A C 1
ATOM 679 O O . SER A 1 92 ? 2.555 8.778 -15.581 1.00 78.56 92 SER A O 1
ATOM 681 N N . THR A 1 93 ? 2.451 6.876 -14.392 1.00 71.38 93 THR A N 1
ATOM 682 C CA . THR A 1 93 ? 3.572 6.182 -15.046 1.00 71.38 93 THR A CA 1
ATOM 683 C C . THR A 1 93 ? 3.117 5.161 -16.095 1.00 71.38 93 THR A C 1
ATOM 685 O O . THR A 1 93 ? 3.930 4.448 -16.681 1.00 71.38 93 THR A O 1
ATOM 688 N N . TRP A 1 94 ? 1.816 5.106 -16.399 1.00 71.00 94 TRP A N 1
ATOM 689 C CA . TRP A 1 94 ? 1.208 4.097 -17.275 1.00 71.00 94 TRP A CA 1
ATOM 690 C C . TRP A 1 94 ? 1.778 4.075 -18.698 1.00 71.00 94 TRP A C 1
ATOM 692 O O . TRP A 1 94 ? 1.832 3.032 -19.354 1.00 71.00 94 TRP A O 1
ATOM 702 N N . ALA A 1 95 ? 2.202 5.237 -19.198 1.00 68.19 95 ALA A N 1
ATOM 703 C CA . ALA A 1 95 ? 2.816 5.361 -20.516 1.00 68.19 95 ALA A CA 1
ATOM 704 C C . ALA A 1 95 ? 4.227 4.746 -20.581 1.00 68.19 95 ALA A C 1
ATOM 706 O O . ALA A 1 95 ? 4.674 4.384 -21.667 1.00 68.19 95 ALA A O 1
ATOM 707 N N . GLU A 1 96 ? 4.906 4.600 -19.440 1.00 63.78 96 GLU A N 1
ATOM 708 C CA . GLU A 1 96 ? 6.314 4.198 -19.348 1.00 63.78 96 GLU A CA 1
ATOM 709 C C . GLU A 1 96 ? 6.503 2.676 -19.226 1.00 63.78 96 GLU A C 1
ATOM 711 O O . GLU A 1 96 ? 7.587 2.167 -19.513 1.00 63.78 96 GLU A O 1
ATOM 716 N N . GLY A 1 97 ? 5.450 1.931 -18.867 1.00 61.50 97 GLY A N 1
ATOM 717 C CA . GLY A 1 97 ? 5.522 0.485 -18.649 1.00 61.50 97 GLY A CA 1
ATOM 718 C C . GLY A 1 97 ? 4.177 -0.210 -18.828 1.00 61.50 97 GLY A C 1
ATOM 719 O O . GLY A 1 97 ? 3.479 -0.494 -17.862 1.00 61.50 97 GLY A O 1
ATOM 720 N N . LYS A 1 98 ? 3.809 -0.544 -20.072 1.00 63.28 98 LYS A N 1
ATOM 721 C CA . LYS A 1 98 ? 2.613 -1.357 -20.375 1.00 63.28 98 LYS A CA 1
ATOM 722 C C . LYS A 1 98 ? 2.878 -2.847 -20.135 1.00 63.28 98 LYS A C 1
ATOM 724 O O . LYS A 1 98 ? 2.784 -3.653 -21.060 1.00 63.28 98 LYS A O 1
ATOM 729 N N . THR A 1 99 ? 3.247 -3.218 -18.914 1.00 65.25 99 THR A N 1
ATOM 730 C CA . THR A 1 99 ? 3.464 -4.622 -18.544 1.00 65.25 99 THR A CA 1
ATOM 731 C C . THR A 1 99 ? 2.206 -5.200 -17.885 1.00 65.25 99 THR A C 1
ATOM 733 O O . THR A 1 99 ? 1.500 -4.479 -17.178 1.00 65.25 99 THR A O 1
ATOM 736 N N . PRO A 1 100 ? 1.894 -6.497 -18.075 1.00 68.56 100 PRO A N 1
ATOM 737 C CA . PRO A 1 100 ? 0.750 -7.149 -17.425 1.00 68.56 100 PRO A CA 1
ATOM 738 C C . PRO A 1 100 ? 0.731 -6.979 -15.897 1.00 68.56 100 PRO A C 1
ATOM 740 O O . PRO A 1 100 ? -0.334 -6.838 -15.298 1.00 68.56 100 PRO A O 1
ATOM 743 N N . ASN A 1 101 ? 1.910 -6.918 -15.275 1.00 71.69 101 ASN A N 1
ATOM 744 C CA . ASN A 1 101 ? 2.071 -6.703 -13.837 1.00 71.69 101 ASN A CA 1
ATOM 745 C C . ASN A 1 101 ? 1.524 -5.341 -13.388 1.00 71.69 101 ASN A C 1
ATOM 747 O O . ASN A 1 101 ? 0.905 -5.247 -12.328 1.00 71.69 101 ASN A O 1
ATOM 751 N N . LEU A 1 102 ? 1.672 -4.303 -14.219 1.00 72.50 102 LEU A N 1
ATOM 752 C CA . LEU A 1 102 ? 1.179 -2.960 -13.918 1.00 72.50 102 LEU A CA 1
ATOM 753 C C . LEU A 1 102 ? -0.359 -2.913 -13.871 1.00 72.50 102 LEU A C 1
ATOM 755 O O . LEU A 1 102 ? -0.933 -2.251 -13.006 1.00 72.50 102 LEU A O 1
ATOM 759 N N . PHE A 1 103 ? -1.032 -3.677 -14.742 1.00 76.56 103 PHE A N 1
ATOM 760 C CA . PHE A 1 103 ? -2.495 -3.813 -14.735 1.00 76.56 103 PHE A CA 1
ATOM 761 C C . PHE A 1 103 ? -3.002 -4.505 -13.468 1.00 76.56 103 PHE A C 1
ATOM 763 O O . PHE A 1 103 ? -3.968 -4.042 -12.862 1.00 76.56 103 PHE A O 1
ATOM 770 N N . VAL A 1 104 ? -2.353 -5.599 -13.054 1.00 79.62 104 VAL A N 1
ATOM 771 C CA . VAL A 1 104 ? -2.712 -6.320 -11.821 1.00 79.62 104 VAL A CA 1
ATOM 772 C C . VAL A 1 104 ? -2.500 -5.422 -10.602 1.00 79.62 104 VAL A C 1
ATOM 774 O O . VAL A 1 104 ? -3.377 -5.335 -9.743 1.00 79.62 104 VAL A O 1
ATOM 777 N N . ASN A 1 105 ? -1.379 -4.698 -10.557 1.00 80.31 105 ASN A N 1
ATOM 778 C CA . ASN A 1 105 ? -1.073 -3.746 -9.493 1.00 80.31 105 ASN A CA 1
ATOM 779 C C . ASN A 1 105 ? -2.133 -2.634 -9.400 1.00 80.31 105 ASN A C 1
ATOM 781 O O . ASN A 1 105 ? -2.672 -2.381 -8.322 1.00 80.31 105 ASN A O 1
ATOM 785 N N . PHE A 1 106 ? -2.499 -2.024 -10.531 1.00 84.12 106 PHE A N 1
ATOM 786 C CA . PHE A 1 106 ? -3.553 -1.010 -10.572 1.00 84.12 106 PHE A CA 1
ATOM 787 C C . PHE A 1 106 ? -4.915 -1.568 -10.134 1.00 84.12 106 PHE A C 1
ATOM 789 O O . PHE A 1 106 ? -5.607 -0.950 -9.325 1.00 84.12 106 PHE A O 1
ATOM 796 N N . GLY A 1 107 ? -5.286 -2.765 -10.602 1.00 84.06 107 GLY A N 1
ATOM 797 C CA . GLY A 1 107 ? -6.531 -3.429 -10.208 1.00 84.06 107 GLY A CA 1
ATOM 798 C C . GLY A 1 107 ? -6.627 -3.667 -8.698 1.00 84.06 107 GLY A C 1
ATOM 799 O O . GLY A 1 107 ? -7.665 -3.383 -8.098 1.00 84.06 107 GLY A O 1
ATOM 800 N N . LEU A 1 108 ? -5.535 -4.112 -8.066 1.00 84.38 108 LEU A N 1
ATOM 801 C CA . LEU A 1 108 ? -5.462 -4.277 -6.611 1.00 84.38 108 LEU A CA 1
ATOM 802 C C . LEU A 1 108 ? -5.615 -2.939 -5.879 1.00 84.38 108 LEU A C 1
ATOM 804 O O . LEU A 1 108 ? -6.383 -2.848 -4.923 1.00 84.38 108 LEU A O 1
ATOM 808 N N . GLN A 1 109 ? -4.940 -1.889 -6.349 1.00 87.94 109 GLN A N 1
ATOM 809 C CA . GLN A 1 109 ? -5.017 -0.557 -5.745 1.00 87.94 109 GLN A CA 1
ATOM 810 C C . GLN A 1 109 ? -6.438 0.021 -5.807 1.00 87.94 109 GLN A C 1
ATOM 812 O O . GLN A 1 109 ? -6.938 0.537 -4.804 1.00 87.94 109 GLN A O 1
ATOM 817 N N . VAL A 1 110 ? -7.131 -0.127 -6.941 1.00 87.50 110 VAL A N 1
ATOM 818 C CA . VAL A 1 110 ? -8.539 0.280 -7.090 1.00 87.50 110 VAL A CA 1
ATOM 819 C C . VAL A 1 110 ? -9.451 -0.539 -6.176 1.00 87.50 110 VAL A C 1
ATOM 821 O O . VAL A 1 110 ? -10.289 0.037 -5.477 1.00 87.50 110 VAL A O 1
ATOM 824 N N . PHE A 1 111 ? -9.271 -1.863 -6.135 1.00 88.75 111 PHE A N 1
ATOM 825 C CA . PHE A 1 111 ? -10.062 -2.751 -5.284 1.00 88.75 111 PHE A CA 1
ATOM 826 C C . PHE A 1 111 ? -9.952 -2.367 -3.804 1.00 88.75 111 PHE A C 1
ATOM 828 O O . PHE A 1 111 ? -10.975 -2.122 -3.164 1.00 88.75 111 PHE A O 1
ATOM 835 N N . PHE A 1 112 ? -8.733 -2.257 -3.263 1.00 86.12 112 PHE A N 1
ATOM 836 C CA . PHE A 1 112 ? -8.539 -1.921 -1.851 1.00 86.12 112 PHE A CA 1
ATOM 837 C C . PHE A 1 112 ? -9.029 -0.509 -1.519 1.00 86.12 112 PHE A C 1
ATOM 839 O O . PHE A 1 112 ? -9.637 -0.318 -0.468 1.00 86.12 112 PHE A O 1
ATOM 846 N N . THR A 1 113 ? -8.857 0.462 -2.422 1.00 86.88 113 THR A N 1
ATOM 847 C CA . THR A 1 113 ? -9.411 1.817 -2.244 1.00 86.88 113 THR A CA 1
ATOM 848 C C . THR A 1 113 ? -10.931 1.776 -2.082 1.00 86.88 113 THR A C 1
ATOM 850 O O . THR A 1 113 ? -11.472 2.333 -1.125 1.00 86.88 113 THR A O 1
ATOM 853 N N . GLY A 1 114 ? -11.629 1.078 -2.985 1.00 87.31 114 GLY A N 1
ATOM 854 C CA . GLY A 1 114 ? -13.084 0.934 -2.927 1.00 87.31 114 GLY A CA 1
ATOM 855 C C . GLY A 1 114 ? -13.551 0.160 -1.694 1.00 87.31 114 GLY A C 1
ATOM 856 O O . GLY A 1 114 ? -14.508 0.564 -1.032 1.00 87.31 114 GLY A O 1
ATOM 857 N N . ALA A 1 115 ? -12.847 -0.916 -1.342 1.00 87.94 115 ALA A N 1
ATOM 858 C CA . ALA A 1 115 ? -13.165 -1.740 -0.184 1.00 87.94 115 ALA A CA 1
ATOM 859 C C . ALA A 1 115 ? -13.021 -0.954 1.134 1.00 87.94 115 ALA A C 1
ATOM 861 O O . ALA A 1 115 ? -13.907 -1.013 1.988 1.00 87.94 115 ALA A O 1
ATOM 862 N N . TYR A 1 116 ? -11.968 -0.141 1.271 1.00 88.88 116 TYR A N 1
ATOM 863 C CA . TYR A 1 116 ? -11.781 0.728 2.434 1.00 88.88 116 TYR A CA 1
ATOM 864 C C . TYR A 1 116 ? -12.765 1.892 2.488 1.00 88.88 116 TYR A C 1
ATOM 866 O O . TYR A 1 116 ? -13.251 2.223 3.570 1.00 88.88 116 TYR A O 1
ATOM 874 N N . ALA A 1 117 ? -13.115 2.485 1.344 1.00 88.19 117 ALA A N 1
ATOM 875 C CA . ALA A 1 117 ? -14.179 3.482 1.282 1.00 88.19 117 ALA A CA 1
ATOM 876 C C . ALA A 1 117 ? -15.517 2.884 1.748 1.00 88.19 117 ALA A C 1
ATOM 878 O O . ALA A 1 117 ? -16.235 3.494 2.541 1.00 88.19 117 ALA A O 1
ATOM 879 N N . HIS A 1 118 ? -15.825 1.655 1.326 1.00 87.62 118 HIS A N 1
ATOM 880 C CA . HIS A 1 118 ? -17.008 0.935 1.783 1.00 87.62 118 HIS A CA 1
ATOM 881 C C . HIS A 1 118 ? -16.975 0.657 3.293 1.00 87.62 118 HIS A C 1
ATOM 883 O O . HIS A 1 118 ? -17.945 0.956 3.988 1.00 87.62 118 HIS A O 1
ATOM 889 N N . GLN A 1 119 ? -15.856 0.156 3.827 1.00 86.19 119 GLN A N 1
ATOM 890 C CA . GLN A 1 119 ? -15.683 -0.078 5.265 1.00 86.19 119 GLN A CA 1
ATOM 891 C C . GLN A 1 119 ? -15.825 1.219 6.079 1.00 86.19 119 GLN A C 1
ATOM 893 O O . GLN A 1 119 ? -16.482 1.232 7.120 1.00 86.19 119 GLN A O 1
ATOM 898 N N . TYR A 1 120 ? -15.256 2.328 5.599 1.00 86.56 120 TYR A N 1
ATOM 899 C CA . TYR A 1 120 ? -15.403 3.645 6.220 1.00 86.56 120 TYR A CA 1
ATOM 900 C C . TYR A 1 120 ? -16.877 4.062 6.325 1.00 86.56 120 TYR A C 1
ATOM 902 O O . TYR A 1 120 ? -17.326 4.473 7.398 1.00 86.56 120 TYR A O 1
ATOM 910 N N . MET A 1 121 ? -17.641 3.906 5.238 1.00 86.12 121 MET A N 1
ATOM 911 C CA . MET A 1 121 ? -19.069 4.234 5.215 1.00 86.12 121 MET A CA 1
ATOM 912 C C . MET A 1 121 ? -19.884 3.356 6.176 1.00 86.12 121 MET A C 1
ATOM 914 O O . MET A 1 121 ? -20.772 3.863 6.860 1.00 86.12 121 MET A O 1
ATOM 918 N N . THR A 1 122 ? -19.566 2.063 6.290 1.00 84.75 122 THR A N 1
ATOM 919 C CA . THR A 1 122 ? -20.319 1.123 7.142 1.00 84.75 122 THR A CA 1
ATOM 920 C C . THR A 1 122 ? -19.975 1.233 8.630 1.00 84.75 122 THR A C 1
ATOM 922 O O . THR A 1 122 ? -20.831 0.973 9.476 1.00 84.75 122 THR A O 1
ATOM 925 N N . MET A 1 123 ? -18.781 1.719 8.989 1.00 78.56 123 MET A N 1
ATOM 926 C CA . MET A 1 123 ? -18.417 2.002 10.386 1.00 78.56 123 MET A CA 1
ATOM 927 C C . MET A 1 123 ? -19.256 3.117 11.034 1.00 78.56 123 MET A C 1
ATOM 929 O O . MET A 1 123 ? -19.334 3.191 12.260 1.00 78.56 123 MET A O 1
ATOM 933 N N . GLY A 1 124 ? -19.889 3.992 10.243 1.00 61.69 124 GLY A N 1
ATOM 934 C CA . GLY A 1 124 ? -20.826 5.010 10.734 1.00 61.69 124 GLY A CA 1
ATOM 935 C C . GLY A 1 124 ? -22.248 4.495 10.983 1.00 61.69 124 GLY A C 1
ATOM 936 O O . GLY A 1 124 ? -22.978 5.088 11.773 1.00 61.69 124 GLY A O 1
ATOM 937 N N . SER A 1 125 ? -22.636 3.385 10.351 1.00 55.06 125 SER A N 1
ATOM 938 C CA . SER A 1 125 ? -23.993 2.821 10.415 1.00 55.06 125 SER A CA 1
ATOM 939 C C . SER A 1 125 ? -24.243 1.955 11.656 1.00 55.06 125 SER A C 1
ATOM 941 O O . SER A 1 125 ? -25.390 1.663 11.970 1.00 55.06 125 SER A O 1
ATOM 943 N N . ALA A 1 126 ? -23.193 1.576 12.391 1.00 53.09 126 ALA A N 1
ATOM 944 C CA . ALA A 1 126 ? -23.262 0.684 13.555 1.00 53.09 126 ALA A CA 1
ATOM 945 C C . ALA A 1 126 ? -23.731 1.354 14.871 1.00 53.09 126 ALA A C 1
ATOM 947 O O . ALA A 1 126 ? -23.594 0.768 15.941 1.00 53.09 126 ALA A O 1
ATOM 948 N N . LYS A 1 127 ? -24.268 2.582 14.821 1.00 45.59 127 LYS A N 1
ATOM 949 C CA . LYS A 1 127 ? -24.918 3.257 15.960 1.00 45.59 127 LYS A CA 1
ATOM 950 C C . LYS A 1 127 ? -26.388 3.537 15.648 1.00 45.59 127 LYS A C 1
ATOM 952 O O . LYS A 1 127 ? -26.748 4.673 15.356 1.00 45.59 127 LYS A O 1
ATOM 957 N N . LYS A 1 128 ? -27.219 2.505 15.725 1.00 40.91 128 LYS A N 1
ATOM 958 C CA . LYS A 1 128 ? -28.643 2.591 16.075 1.00 40.91 128 LYS A CA 1
ATOM 959 C C . LYS A 1 128 ? -29.031 1.223 16.619 1.00 40.91 128 LYS A C 1
ATOM 961 O O . LYS A 1 128 ? -29.451 0.393 15.833 1.00 40.91 128 LYS A O 1
ATOM 966 N N . ASP A 1 129 ? -28.769 1.012 17.903 1.00 35.81 129 ASP A N 1
ATOM 967 C CA . ASP A 1 129 ? -29.522 0.153 18.826 1.00 35.81 129 ASP A CA 1
ATOM 968 C C . ASP A 1 129 ? -29.150 0.577 20.254 1.00 35.81 129 ASP A C 1
ATOM 970 O O . ASP A 1 129 ? -27.932 0.740 20.520 1.00 35.81 129 ASP A O 1
#

pLDDT: mean 78.87, std 9.87, range [35.81, 88.88]

Foldseek 3Di:
DDDPLLVVVLVVLLVQLCCLQVVVLVCCVQAAPNVVDDPVSSVVSNVVSVVSVVLSVVLVCQVPPPPDLVSNLVSLLVQLVVLVVQLVVLVVCCVRDVHPVSVVSNVVSVVSNVVSVVVSVVSVVPPDD

Radius of gyration: 16.29 Å; chains: 1; bounding box: 51×19×42 Å

Secondary structure (DSSP, 8-state):
---HHHHHHHHHHHHHHHHHHHSHHHHHHHHS-TTS--HHHHHHHHHHHHHHHHHHHHHHHHHHH---HHHHHHHHHHHHHHHHHHHHHHHHTTTT---HHHHHHHHHHHHHHHHHHHHHHHHTTT---